Protein AF-A0A7J0A5J7-F1 (afdb_monomer)

Radius of gyration: 11.57 Å; Cα contacts (8 Å, |Δi|>4): 80; chains: 1; bounding box: 30×18×26 Å

Organism: NCBI:txid85831

Secondary structure (DSSP, 8-state):
---EEEEEE-S---STT----SS-EEEEE-SS-EEEE----

Sequence (41 aa):
MGYTITTLVENGVYGRKLQAEHGLSRYMETSGHRLLFDTGA

Solvent-accessible surface area (backbone atoms only — not comparable to full-atom values): 2612 Å² total; per-residue (Å²): 138,72,72,49,78,44,79,74,34,32,68,68,73,91,59,88,96,62,78,55,47,79,38,44,18,38,41,37,42,44,95,86,48,76,48,75,46,68,80,42,1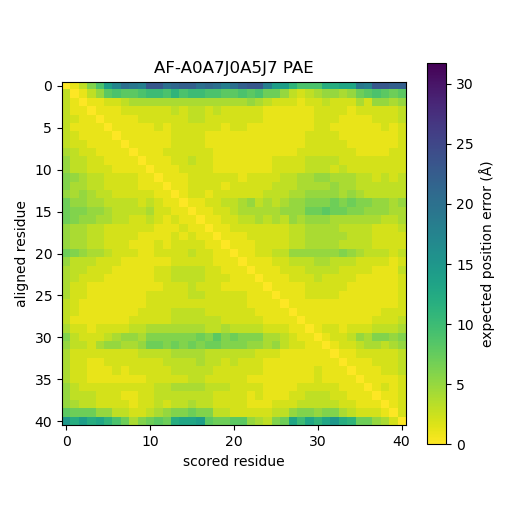12

Foldseek 3Di:
DDKDKDWPEDQDDDDPPDDHDHFTWIWMDDPPDIDIDGDTD

Structure (mmCIF, N/CA/C/O backbone):
data_AF-A0A7J0A5J7-F1
#
_entry.id   AF-A0A7J0A5J7-F1
#
loop_
_atom_site.group_PDB
_atom_site.id
_atom_site.type_symbol
_atom_site.label_atom_id
_atom_site.label_alt_id
_atom_site.label_comp_id
_atom_site.label_asym_id
_atom_site.label_entity_id
_atom_site.label_seq_id
_atom_site.pdbx_PDB_ins_code
_atom_site.Cartn_x
_atom_site.Cartn_y
_atom_site.Cartn_z
_atom_site.occupancy
_atom_site.B_iso_or_equiv
_atom_site.auth_seq_id
_atom_site.auth_comp_id
_atom_site.auth_asym_id
_atom_site.auth_atom_id
_atom_site.pdbx_PDB_model_num
ATOM 1 N N . MET A 1 1 ? -1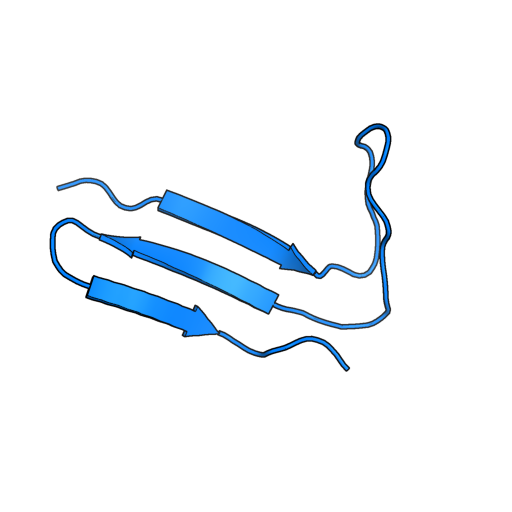6.415 9.929 12.193 1.00 68.88 1 MET A N 1
ATOM 2 C CA . MET A 1 1 ? -15.776 8.620 11.950 1.00 68.88 1 MET A CA 1
ATOM 3 C C . MET A 1 1 ? -14.685 8.850 10.918 1.00 68.88 1 MET A C 1
ATOM 5 O O . MET A 1 1 ? -15.020 9.281 9.823 1.00 68.88 1 MET A O 1
ATOM 9 N N . GLY A 1 2 ? -13.414 8.721 11.294 1.00 88.94 2 GLY A N 1
ATOM 10 C CA . GLY A 1 2 ? -12.291 8.971 10.385 1.00 88.94 2 GLY A CA 1
ATOM 11 C C . GLY A 1 2 ? -11.811 7.681 9.731 1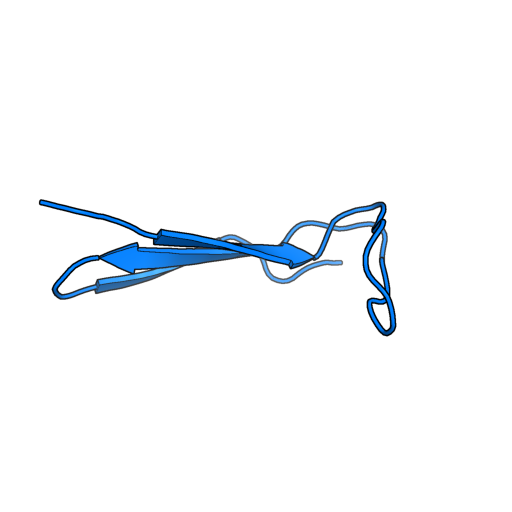.00 88.94 2 GLY A C 1
ATOM 12 O O . GLY A 1 2 ? -11.940 6.606 10.318 1.00 88.94 2 GLY A O 1
ATOM 13 N N . TYR A 1 3 ? -11.255 7.79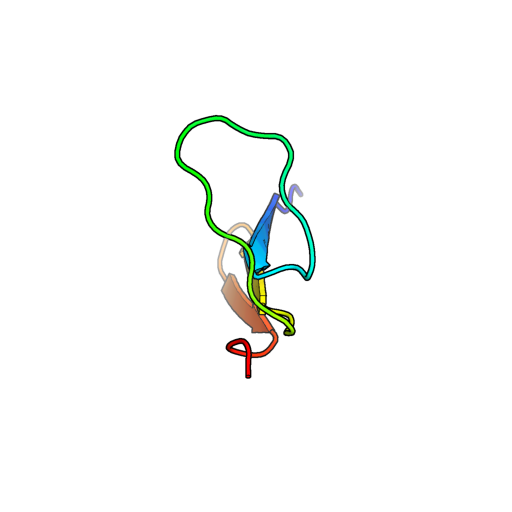8 8.533 1.00 95.38 3 TYR A N 1
ATOM 14 C CA . TYR A 1 3 ? -10.477 6.743 7.900 1.00 95.38 3 TYR A CA 1
ATOM 15 C C . TYR A 1 3 ? -9.168 7.334 7.374 1.00 95.38 3 TYR A C 1
ATOM 17 O O . TYR A 1 3 ? -9.125 8.507 6.999 1.00 95.38 3 TYR A O 1
ATOM 25 N N . THR A 1 4 ? -8.121 6.517 7.336 1.00 98.06 4 THR A N 1
ATOM 26 C CA . THR A 1 4 ? -6.823 6.861 6.747 1.00 98.06 4 THR A CA 1
ATOM 27 C C . THR A 1 4 ? -6.592 5.968 5.542 1.00 98.06 4 THR A C 1
ATOM 29 O O . THR A 1 4 ? -6.866 4.772 5.602 1.00 98.06 4 THR A O 1
ATOM 32 N N . ILE A 1 5 ? -6.096 6.544 4.449 1.00 97.81 5 ILE A N 1
ATOM 33 C CA . ILE A 1 5 ? -5.637 5.790 3.282 1.00 97.81 5 ILE A CA 1
ATOM 34 C C . ILE A 1 5 ? -4.160 6.107 3.085 1.00 97.81 5 ILE A C 1
ATOM 36 O O . ILE A 1 5 ? -3.788 7.270 2.938 1.00 97.81 5 ILE A O 1
ATOM 40 N N . THR A 1 6 ? -3.345 5.061 3.047 1.00 98.00 6 THR A N 1
ATOM 41 C CA . THR A 1 6 ? -1.910 5.125 2.784 1.00 98.00 6 THR A CA 1
ATOM 42 C C . THR A 1 6 ? -1.630 4.464 1.444 1.00 98.00 6 THR A C 1
ATOM 44 O O . THR A 1 6 ? -1.955 3.294 1.238 1.00 98.00 6 THR A O 1
ATOM 47 N N . THR A 1 7 ? -1.010 5.203 0.529 1.00 97.50 7 THR A N 1
ATOM 48 C CA . THR A 1 7 ? -0.454 4.624 -0.698 1.00 97.50 7 THR A CA 1
ATOM 49 C C . THR A 1 7 ? 0.845 3.910 -0.349 1.00 97.50 7 THR A C 1
ATOM 51 O O . THR A 1 7 ? 1.776 4.546 0.143 1.00 97.50 7 THR A O 1
ATOM 54 N N . LEU A 1 8 ? 0.891 2.597 -0.574 1.00 97.44 8 LEU A N 1
ATOM 55 C CA . LEU A 1 8 ? 2.085 1.777 -0.349 1.00 97.44 8 LEU A CA 1
ATOM 56 C C . LEU A 1 8 ? 2.916 1.640 -1.628 1.00 97.44 8 LEU A C 1
ATOM 58 O O . LEU A 1 8 ? 4.140 1.666 -1.559 1.00 97.44 8 LEU A O 1
ATOM 62 N N . VAL A 1 9 ? 2.241 1.542 -2.777 1.00 97.75 9 VAL A N 1
ATOM 63 C CA . VAL A 1 9 ? 2.850 1.437 -4.107 1.00 97.75 9 VAL A CA 1
ATOM 64 C C . VAL A 1 9 ? 2.104 2.341 -5.087 1.00 97.75 9 VAL A C 1
ATOM 66 O O . VAL A 1 9 ? 0.871 2.368 -5.101 1.00 97.75 9 VAL A O 1
ATOM 69 N N . GLU A 1 10 ? 2.866 3.060 -5.906 1.00 97.12 10 GLU A N 1
ATOM 70 C CA . GLU A 1 10 ? 2.412 3.842 -7.057 1.00 97.12 10 GLU A CA 1
ATOM 71 C C . GLU A 1 10 ? 3.551 3.889 -8.087 1.00 97.12 10 GLU A C 1
ATOM 73 O O . GLU A 1 10 ? 4.717 3.659 -7.745 1.00 97.12 10 GLU A O 1
ATOM 78 N N . ASN A 1 11 ? 3.215 4.232 -9.328 1.00 97.50 11 ASN A N 1
ATOM 79 C CA . ASN A 1 11 ? 4.157 4.348 -10.436 1.00 97.50 11 ASN A CA 1
ATOM 80 C C . ASN A 1 11 ? 5.246 5.420 -10.217 1.00 97.50 11 ASN A C 1
ATOM 82 O O . ASN A 1 11 ? 6.306 5.346 -10.841 1.00 97.50 11 ASN A O 1
ATOM 86 N N . GLY A 1 12 ? 5.021 6.416 -9.355 1.00 96.69 12 GLY A N 1
ATOM 87 C CA . GLY A 1 12 ? 5.967 7.481 -9.040 1.00 96.69 12 GLY A CA 1
ATOM 88 C C . GLY A 1 12 ? 5.932 7.920 -7.573 1.00 96.69 12 GLY A C 1
ATOM 89 O O . GLY A 1 12 ? 4.927 7.826 -6.874 1.00 96.69 12 GLY A O 1
ATOM 90 N N . VAL A 1 13 ? 7.063 8.442 -7.089 1.00 97.19 13 VAL A N 1
ATOM 91 C CA . VAL A 1 13 ? 7.203 8.961 -5.719 1.00 97.19 13 VAL A CA 1
ATOM 92 C C . VAL A 1 13 ? 8.001 10.262 -5.705 1.00 97.19 13 VAL A C 1
ATOM 94 O O . VAL A 1 13 ? 8.945 10.437 -6.470 1.00 97.19 13 VAL A O 1
ATOM 97 N N . TYR A 1 14 ? 7.643 11.167 -4.793 1.00 95.31 14 TYR A N 1
ATOM 98 C CA . TYR A 1 14 ? 8.324 12.460 -4.613 1.00 95.31 14 TYR A CA 1
ATOM 99 C C . TYR A 1 14 ? 9.046 12.579 -3.255 1.00 95.31 14 TYR A C 1
ATOM 101 O O . TYR A 1 14 ? 9.760 13.549 -3.006 1.00 95.31 14 TYR A O 1
ATOM 109 N N . GLY A 1 15 ? 8.866 11.603 -2.356 1.00 94.25 15 GLY A N 1
ATOM 110 C CA . GLY A 1 15 ? 9.465 11.592 -1.019 1.00 94.25 15 GLY A CA 1
ATOM 111 C C . GLY A 1 15 ? 10.886 11.022 -0.995 1.00 94.25 15 GLY A C 1
ATOM 112 O O . GLY A 1 15 ? 11.234 10.127 -1.762 1.00 94.25 15 GLY A O 1
ATOM 113 N N . ARG A 1 16 ? 11.723 11.512 -0.070 1.00 95.12 16 ARG A N 1
ATOM 114 C CA . ARG A 1 16 ? 13.061 10.938 0.152 1.00 95.12 16 ARG A CA 1
ATOM 115 C C . ARG A 1 16 ? 12.946 9.508 0.678 1.00 95.12 16 ARG A C 1
ATOM 117 O O . ARG A 1 16 ? 12.135 9.249 1.560 1.00 95.12 16 ARG A O 1
ATOM 124 N N . LYS A 1 17 ? 13.833 8.629 0.199 1.00 96.69 17 LYS A N 1
ATOM 125 C CA . LYS A 1 17 ? 13.905 7.204 0.580 1.00 96.69 17 LYS A CA 1
ATOM 126 C C . LYS A 1 17 ? 12.640 6.394 0.253 1.00 96.69 17 LYS A C 1
ATOM 128 O O . LYS A 1 17 ? 12.433 5.343 0.847 1.00 96.69 17 LYS A O 1
ATOM 133 N N . LEU A 1 18 ? 11.816 6.871 -0.679 1.00 96.44 18 LEU A N 1
ATOM 134 C CA . LEU A 1 18 ? 10.748 6.076 -1.276 1.00 96.44 18 LEU A CA 1
ATOM 135 C C . LEU A 1 18 ? 11.241 5.460 -2.587 1.00 96.44 18 LEU A C 1
ATOM 137 O O . LEU A 1 18 ? 12.059 6.059 -3.287 1.00 96.44 18 LEU A O 1
ATOM 141 N N . GLN A 1 19 ? 10.718 4.283 -2.911 1.00 96.62 19 GLN A N 1
ATOM 142 C CA . GLN A 1 19 ? 10.877 3.633 -4.206 1.00 96.62 19 GLN A CA 1
ATOM 143 C C . GLN A 1 19 ? 9.492 3.484 -4.837 1.00 96.62 19 GLN A C 1
ATOM 145 O O . GLN A 1 19 ? 8.524 3.200 -4.135 1.00 96.62 19 GLN A O 1
ATOM 150 N N . ALA A 1 20 ? 9.419 3.705 -6.146 1.00 96.69 20 ALA A N 1
ATOM 151 C CA . ALA A 1 20 ? 8.239 3.428 -6.951 1.00 96.69 20 ALA A CA 1
ATOM 152 C C . ALA A 1 20 ? 8.416 2.106 -7.707 1.00 96.69 20 ALA A C 1
ATOM 154 O O . ALA A 1 20 ? 9.542 1.689 -7.991 1.00 96.69 20 ALA A O 1
ATOM 155 N N . GLU A 1 21 ? 7.304 1.494 -8.085 1.00 96.38 21 GLU A N 1
ATOM 156 C CA . GLU A 1 21 ? 7.245 0.389 -9.039 1.00 96.38 21 GLU A CA 1
ATOM 157 C C . GLU A 1 21 ? 5.998 0.560 -9.904 1.00 96.38 21 GLU A C 1
ATOM 159 O O . GLU A 1 21 ? 5.054 1.244 -9.508 1.00 96.38 21 GLU A O 1
ATOM 164 N N . HIS A 1 22 ? 5.979 -0.044 -11.091 1.00 97.69 22 HIS A N 1
ATOM 165 C CA . HIS A 1 22 ? 4.754 -0.041 -11.875 1.00 97.69 22 HIS A CA 1
ATOM 166 C C . HIS A 1 22 ? 3.737 -0.960 -11.193 1.00 97.69 22 HIS A C 1
ATOM 168 O O . HIS A 1 22 ? 3.874 -2.172 -11.260 1.00 97.69 22 HIS A O 1
ATOM 174 N N . GLY A 1 23 ? 2.723 -0.388 -10.550 1.00 96.44 23 GLY A N 1
ATOM 175 C CA . GLY A 1 23 ? 1.754 -1.146 -9.769 1.00 96.44 23 GLY A CA 1
ATOM 176 C C . GLY A 1 23 ? 0.919 -0.245 -8.869 1.00 96.44 23 GLY A C 1
ATOM 177 O O . GLY A 1 23 ? 1.090 0.976 -8.840 1.00 96.44 23 GLY A O 1
ATOM 178 N N . LEU A 1 24 ? -0.003 -0.853 -8.126 1.00 97.31 24 LEU A N 1
ATOM 179 C CA . LEU A 1 24 ? -0.815 -0.149 -7.145 1.00 97.31 24 LEU A CA 1
ATOM 180 C C . LEU A 1 24 ? -0.951 -0.988 -5.880 1.00 97.31 24 LEU A C 1
ATOM 182 O O . LEU A 1 24 ? -1.216 -2.184 -5.939 1.00 97.31 24 LEU A O 1
ATOM 186 N N . SER A 1 25 ? -0.813 -0.339 -4.728 1.00 98.31 25 SER A N 1
ATOM 187 C CA . SER A 1 25 ? -1.262 -0.899 -3.458 1.00 98.31 25 SER A CA 1
ATOM 188 C C . SER A 1 25 ? -1.685 0.217 -2.510 1.00 98.31 25 SER A C 1
ATOM 190 O O . SER A 1 25 ? -0.984 1.227 -2.353 1.00 98.31 25 SER A O 1
ATOM 192 N N . ARG A 1 26 ? -2.851 0.055 -1.878 1.00 98.19 26 ARG A N 1
ATOM 193 C CA . ARG A 1 26 ? -3.402 1.007 -0.905 1.00 98.19 26 ARG A CA 1
ATOM 194 C C . ARG A 1 26 ? -3.843 0.293 0.353 1.00 98.19 26 ARG A C 1
ATOM 196 O O . ARG A 1 26 ? -4.593 -0.676 0.308 1.00 98.19 26 ARG A O 1
ATOM 203 N N . TYR A 1 27 ? -3.448 0.8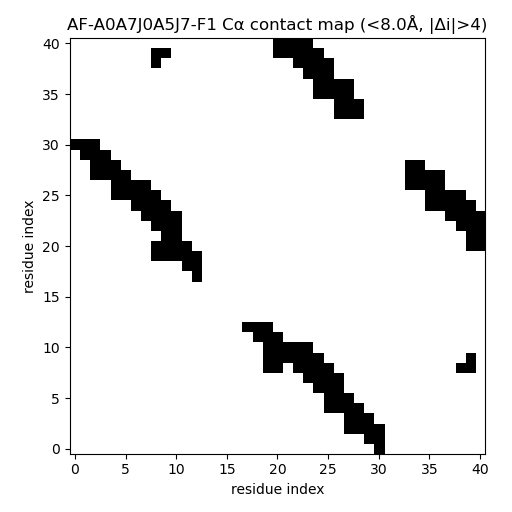50 1.482 1.00 98.31 27 TYR A N 1
ATOM 204 C CA . TYR A 1 27 ? -3.829 0.368 2.794 1.00 98.31 27 TYR A CA 1
ATOM 205 C C . TYR A 1 27 ? -4.794 1.353 3.445 1.00 98.31 27 TYR A C 1
ATOM 207 O O . TYR A 1 27 ? -4.500 2.543 3.555 1.00 98.31 27 TYR A O 1
ATOM 215 N N . MET A 1 28 ? -5.967 0.864 3.833 1.00 98.19 28 MET A N 1
ATOM 216 C CA . MET A 1 28 ? -7.018 1.658 4.454 1.00 98.19 28 MET A CA 1
ATOM 217 C C . MET A 1 28 ? -7.248 1.209 5.888 1.00 98.19 28 MET A C 1
ATOM 219 O O . MET A 1 28 ? -7.476 0.028 6.155 1.00 98.19 28 MET A O 1
ATOM 223 N N . GLU A 1 29 ? -7.270 2.178 6.795 1.00 98.19 29 GLU A N 1
ATOM 224 C CA . GLU A 1 29 ? -7.569 1.973 8.205 1.00 98.19 29 GLU A CA 1
ATOM 225 C C . GLU A 1 29 ? -8.834 2.730 8.585 1.00 98.19 29 GLU A C 1
ATOM 227 O O . GLU A 1 29 ? -8.997 3.917 8.303 1.00 98.19 29 GLU A O 1
ATOM 232 N N . THR A 1 30 ? -9.730 2.026 9.260 1.00 95.88 30 THR A N 1
ATOM 233 C CA . THR A 1 30 ? -10.905 2.581 9.935 1.00 95.88 30 THR A CA 1
ATOM 234 C C . THR A 1 30 ? -10.843 2.176 11.408 1.00 95.88 30 THR A C 1
ATOM 236 O O . THR A 1 30 ? -9.991 1.381 11.799 1.00 95.88 30 THR A O 1
ATOM 239 N N . SER A 1 31 ? -11.762 2.658 12.244 1.00 93.94 31 SER A N 1
ATOM 240 C CA . SER A 1 31 ? -11.747 2.384 13.691 1.00 93.94 31 SER A CA 1
ATOM 241 C C . SER A 1 31 ? -11.808 0.900 14.097 1.00 93.94 31 SER A C 1
ATOM 243 O O . SER A 1 31 ? -11.555 0.597 15.257 1.00 93.94 31 SER A O 1
ATOM 245 N N . GLY A 1 32 ? -12.128 -0.026 13.187 1.00 95.75 32 GLY A N 1
A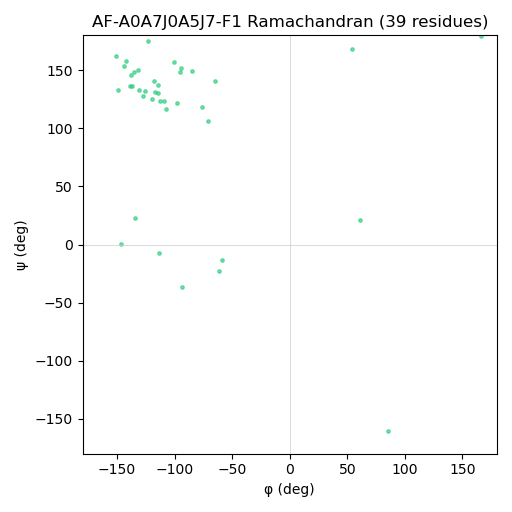TOM 246 C CA . GLY A 1 32 ? -12.165 -1.463 13.497 1.00 95.75 32 GLY A CA 1
ATOM 247 C C . GLY A 1 32 ? -11.764 -2.390 12.354 1.00 95.75 32 GLY A C 1
ATOM 248 O O . GLY A 1 32 ? -11.774 -3.603 12.532 1.00 95.75 32 GLY A O 1
ATOM 249 N N . HIS A 1 33 ? -11.414 -1.847 11.188 1.00 96.81 33 HIS A N 1
ATOM 250 C CA . HIS A 1 33 ? -11.087 -2.6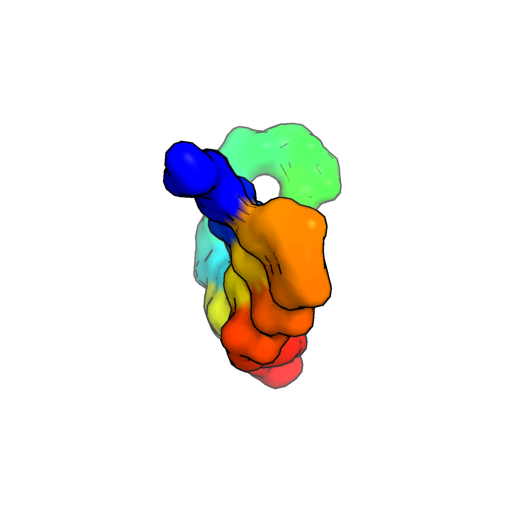49 10.013 1.00 96.81 33 HIS A CA 1
ATOM 251 C C . HIS A 1 33 ? -9.843 -2.117 9.326 1.00 96.81 33 HIS A C 1
ATOM 253 O O . HIS A 1 33 ? -9.596 -0.908 9.302 1.00 96.81 33 HIS A O 1
ATOM 259 N N . ARG A 1 34 ? -9.109 -3.051 8.729 1.00 97.94 34 ARG A N 1
ATOM 260 C CA . ARG A 1 34 ? -7.951 -2.797 7.885 1.00 97.94 34 ARG A CA 1
ATOM 261 C C . ARG A 1 34 ? -8.156 -3.518 6.570 1.00 97.94 34 ARG A C 1
ATOM 263 O O . ARG A 1 34 ? -8.477 -4.705 6.576 1.00 97.94 34 ARG A O 1
ATOM 270 N N . LEU A 1 35 ? -8.013 -2.792 5.473 1.00 97.94 35 LEU A N 1
ATOM 271 C CA . LEU A 1 35 ? -8.181 -3.325 4.131 1.00 97.94 35 LEU A CA 1
ATOM 272 C C . LEU A 1 35 ? -6.926 -3.018 3.322 1.00 97.94 35 LEU A C 1
ATOM 274 O O . LEU A 1 35 ? -6.447 -1.885 3.325 1.00 97.94 35 LEU A O 1
ATOM 278 N N . LEU A 1 36 ? -6.413 -4.035 2.637 1.00 98.31 36 LEU A N 1
ATOM 279 C CA . LEU A 1 36 ? -5.355 -3.897 1.648 1.00 98.31 36 LE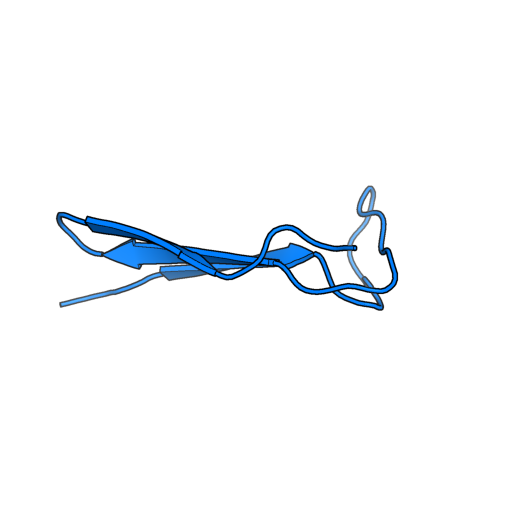U A CA 1
ATOM 280 C C . LEU A 1 36 ? -5.981 -4.092 0.269 1.00 98.31 36 LEU A C 1
ATOM 282 O O . LEU A 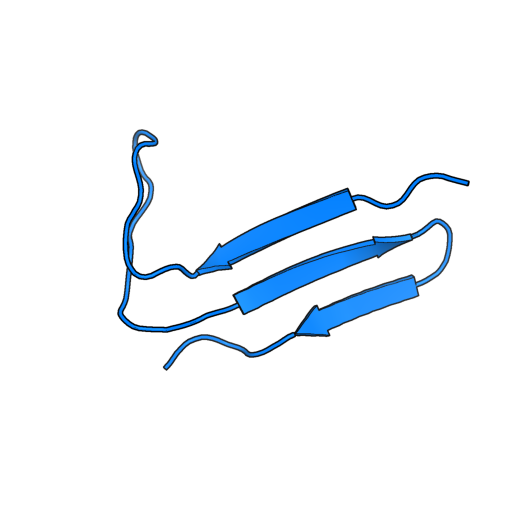1 36 ? -6.536 -5.153 -0.015 1.00 98.31 36 LEU A O 1
ATOM 286 N N . PHE A 1 37 ? -5.927 -3.047 -0.547 1.00 97.44 37 PHE A N 1
ATOM 287 C CA . PHE A 1 37 ? -6.320 -3.081 -1.948 1.00 97.44 37 PHE A CA 1
ATOM 288 C C . PHE A 1 37 ? -5.065 -3.263 -2.779 1.00 97.44 37 PHE A C 1
ATOM 290 O O . PHE A 1 37 ? -4.175 -2.411 -2.702 1.00 97.44 37 PHE A O 1
ATOM 297 N N . ASP A 1 38 ? -5.038 -4.334 -3.568 1.00 97.38 38 ASP A N 1
ATOM 298 C CA . ASP A 1 38 ? -3.923 -4.723 -4.427 1.00 97.38 38 ASP A CA 1
ATOM 299 C C . ASP A 1 38 ? -2.578 -4.847 -3.681 1.00 97.38 38 ASP A C 1
ATOM 301 O O . ASP A 1 38 ? -2.414 -4.475 -2.512 1.00 97.38 38 ASP A O 1
ATOM 305 N N . THR A 1 39 ? -1.581 -5.423 -4.343 1.00 96.19 39 THR A N 1
ATOM 306 C CA . THR A 1 39 ? -0.276 -5.709 -3.725 1.00 96.19 39 THR A CA 1
ATOM 307 C C . THR A 1 39 ? 0.900 -5.300 -4.601 1.00 96.19 39 THR A C 1
ATOM 309 O O . THR A 1 39 ? 1.986 -5.834 -4.417 1.00 96.19 39 THR A O 1
ATOM 312 N N . GLY A 1 40 ? 0.699 -4.358 -5.526 1.00 93.06 40 GLY A N 1
ATOM 313 C CA . GLY A 1 40 ? 1.701 -4.030 -6.540 1.00 93.06 40 GLY A CA 1
ATOM 314 C C . GLY A 1 40 ? 1.615 -4.952 -7.757 1.00 93.06 40 GLY A C 1
ATOM 315 O O . GLY A 1 40 ? 0.557 -5.538 -8.011 1.00 93.06 40 GLY A O 1
ATOM 316 N N . ALA A 1 41 ? 2.701 -5.013 -8.529 1.00 83.88 41 ALA A N 1
ATOM 317 C CA . ALA A 1 41 ? 2.859 -5.938 -9.660 1.00 83.88 41 ALA A CA 1
ATOM 318 C C . ALA A 1 41 ? 3.356 -7.328 -9.236 1.00 83.88 41 ALA A C 1
ATOM 320 O O . ALA A 1 41 ? 4.018 -7.441 -8.182 1.00 83.88 41 ALA A O 1
#

Nearest PDB structures (foldseek):
  2p4z-assembly2_B  TM=9.046E-01  e=1.174E-01  Caldanaerobacter subterraneus subsp. tengcongensis MB4
  6mr3-assembly1_B-3  TM=6.243E-01  e=3.313E+00  Streptococcus mutans UA159

pLDDT: mean 95.68, std 4.99, range [68.88, 98.31]

InterPro domains:
  IPR036866 Ribonuclease Z/Hydroxyacylglutathione hydrolase-like [G3DSA:3.60.15.10] (1-41)

Mean predicted aligned error: 2.91 Å